Protein AF-A0A2P5EL36-F1 (afdb_monomer_lite)

Structure (mmCIF, N/CA/C/O backbone):
data_AF-A0A2P5EL36-F1
#
_entry.id   AF-A0A2P5EL36-F1
#
loop_
_atom_site.group_PDB
_atom_site.id
_atom_site.type_symbol
_atom_site.label_atom_id
_atom_site.label_alt_id
_atom_site.label_comp_id
_atom_site.label_asym_id
_atom_site.label_entity_id
_atom_site.label_seq_id
_atom_site.pdbx_PDB_ins_code
_atom_site.Cartn_x
_atom_site.Cartn_y
_atom_site.Cartn_z
_atom_site.occupancy
_atom_site.B_iso_or_equiv
_atom_site.auth_seq_id
_atom_site.auth_comp_id
_atom_site.auth_asym_id
_atom_site.auth_atom_id
_atom_site.pdbx_PDB_model_num
ATOM 1 N N . MET A 1 1 ? 17.724 -2.098 -28.094 1.00 58.31 1 MET A N 1
ATOM 2 C CA . MET A 1 1 ? 17.881 -2.484 -26.676 1.00 58.31 1 MET A CA 1
ATOM 3 C C . MET A 1 1 ? 16.879 -1.668 -25.871 1.00 58.31 1 MET A C 1
ATOM 5 O O . MET A 1 1 ? 16.975 -0.450 -25.896 1.00 58.31 1 MET A O 1
ATOM 9 N N . LYS A 1 2 ? 15.875 -2.306 -25.257 1.00 74.50 2 LYS A N 1
ATOM 10 C CA . LYS A 1 2 ? 14.725 -1.658 -24.587 1.00 74.50 2 LYS A CA 1
ATOM 11 C C . LYS A 1 2 ? 15.033 -1.194 -23.149 1.00 74.50 2 LYS A C 1
ATOM 13 O O . LYS A 1 2 ? 14.159 -1.166 -22.295 1.00 74.50 2 LYS A O 1
ATOM 18 N N . CYS A 1 3 ? 16.277 -0.788 -22.889 1.00 87.69 3 CYS A N 1
ATOM 19 C CA . CYS A 1 3 ? 16.793 -0.533 -21.538 1.00 87.69 3 CYS A CA 1
ATOM 20 C C . CYS A 1 3 ? 15.946 0.479 -20.734 1.00 87.69 3 CYS A C 1
ATOM 22 O O . CYS A 1 3 ? 15.801 0.347 -19.523 1.00 87.69 3 CYS A O 1
ATOM 24 N N . GLN A 1 4 ? 15.345 1.469 -21.405 1.00 92.56 4 GLN A N 1
ATOM 25 C CA . GLN A 1 4 ? 14.469 2.454 -20.761 1.00 92.56 4 GLN A CA 1
ATOM 26 C C . GLN A 1 4 ? 13.124 1.860 -20.319 1.00 92.56 4 GLN A C 1
ATOM 28 O O . GLN A 1 4 ? 12.681 2.133 -19.203 1.00 92.56 4 GLN A O 1
ATOM 33 N N . ASP A 1 5 ? 12.505 1.024 -21.155 1.00 94.00 5 ASP A N 1
ATOM 34 C CA . ASP A 1 5 ? 11.243 0.352 -20.826 1.00 94.00 5 ASP A CA 1
ATOM 35 C C . ASP A 1 5 ? 11.448 -0.635 -19.669 1.00 94.00 5 ASP A C 1
ATOM 37 O O . ASP A 1 5 ? 10.656 -0.666 -18.725 1.00 94.00 5 ASP A O 1
ATOM 41 N N . ASP A 1 6 ? 12.557 -1.381 -19.704 1.00 94.56 6 ASP A N 1
ATOM 42 C CA . ASP A 1 6 ? 12.930 -2.339 -18.661 1.00 94.56 6 ASP A CA 1
ATOM 43 C C . ASP A 1 6 ? 13.184 -1.628 -17.320 1.00 94.56 6 ASP A C 1
ATOM 45 O O . ASP A 1 6 ? 12.691 -2.056 -16.274 1.00 94.56 6 ASP A O 1
ATOM 49 N N . ALA A 1 7 ? 13.887 -0.488 -17.338 1.00 95.12 7 ALA A N 1
ATOM 50 C CA . ALA A 1 7 ? 14.117 0.326 -16.146 1.00 95.12 7 ALA A CA 1
ATOM 51 C C . ALA A 1 7 ? 12.809 0.892 -15.564 1.00 95.12 7 ALA A C 1
ATOM 53 O O . ALA A 1 7 ? 12.614 0.891 -14.345 1.00 95.12 7 ALA A O 1
ATOM 54 N N . ALA A 1 8 ? 11.890 1.349 -16.420 1.00 93.81 8 ALA A N 1
ATOM 55 C CA . ALA A 1 8 ? 10.583 1.840 -15.991 1.00 93.81 8 ALA A CA 1
ATOM 56 C C . ALA A 1 8 ? 9.709 0.723 -15.395 1.00 93.81 8 ALA A C 1
ATOM 58 O O . ALA A 1 8 ? 8.969 0.959 -14.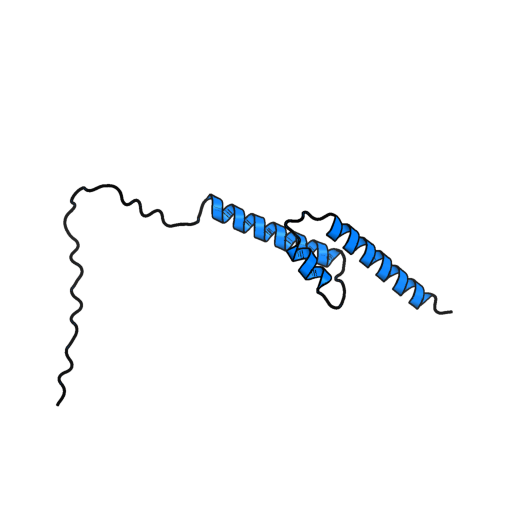436 1.00 93.81 8 ALA A O 1
ATOM 59 N N . LEU A 1 9 ? 9.793 -0.495 -15.938 1.00 94.06 9 LEU A N 1
ATOM 60 C CA . LEU A 1 9 ? 9.107 -1.665 -15.396 1.00 94.06 9 LEU A CA 1
ATOM 61 C C . LEU A 1 9 ? 9.669 -2.059 -14.024 1.00 94.06 9 LEU A C 1
ATOM 63 O O . LEU A 1 9 ? 8.896 -2.238 -13.083 1.00 94.06 9 LEU A O 1
ATOM 67 N N . LEU A 1 10 ? 10.998 -2.115 -13.884 1.00 95.19 10 LEU A N 1
ATOM 68 C CA . LEU A 1 10 ? 11.656 -2.413 -12.609 1.00 95.19 10 LEU A CA 1
ATOM 69 C C . LEU A 1 10 ? 11.283 -1.391 -11.530 1.00 95.19 10 LEU A C 1
ATOM 71 O O . LEU A 1 10 ? 10.957 -1.770 -10.408 1.00 95.19 10 LEU A O 1
ATOM 75 N N . LYS A 1 11 ? 11.272 -0.096 -11.870 1.00 94.62 11 LYS A N 1
ATOM 76 C CA . LYS A 1 11 ? 10.869 0.960 -10.933 1.00 94.62 11 LYS A CA 1
ATOM 77 C C . LYS A 1 11 ? 9.442 0.749 -10.420 1.00 94.62 11 LYS A C 1
ATOM 79 O O . LYS A 1 11 ? 9.222 0.839 -9.216 1.00 94.62 11 LYS A O 1
ATOM 84 N N . ARG A 1 12 ? 8.497 0.430 -11.313 1.00 93.62 12 ARG A N 1
ATOM 85 C CA . ARG A 1 12 ? 7.105 0.129 -10.936 1.00 93.62 12 ARG A CA 1
ATOM 86 C C . ARG A 1 12 ? 7.009 -1.103 -10.039 1.00 93.62 12 ARG A C 1
ATOM 88 O O . ARG A 1 12 ? 6.280 -1.081 -9.056 1.00 93.62 12 ARG A O 1
ATOM 95 N N . TYR A 1 13 ? 7.771 -2.152 -10.340 1.00 94.88 13 TYR A N 1
ATOM 96 C CA . TYR A 1 13 ? 7.802 -3.356 -9.512 1.00 94.88 13 TYR A CA 1
ATOM 97 C C . TYR A 1 13 ? 8.295 -3.065 -8.086 1.00 94.88 13 TYR A C 1
ATOM 99 O O . TYR A 1 13 ? 7.650 -3.460 -7.120 1.00 94.88 13 TYR A O 1
ATOM 107 N N . LEU A 1 14 ? 9.398 -2.321 -7.951 1.00 96.25 14 LEU A N 1
ATOM 108 C CA . LEU A 1 14 ? 9.949 -1.936 -6.648 1.00 96.25 14 LEU A CA 1
ATOM 109 C C . LEU A 1 14 ? 9.003 -1.026 -5.857 1.00 96.25 14 LEU A C 1
ATOM 111 O O . LEU A 1 14 ? 8.937 -1.114 -4.635 1.00 96.25 14 LEU A O 1
ATOM 115 N N . GLU A 1 15 ? 8.272 -0.138 -6.529 1.00 95.44 15 GLU A N 1
ATOM 116 C CA . GLU A 1 15 ? 7.268 0.693 -5.866 1.00 95.44 15 GLU A CA 1
ATOM 117 C C . GLU A 1 15 ? 6.097 -0.148 -5.342 1.00 95.44 15 GLU A C 1
ATOM 119 O O . GLU A 1 15 ? 5.725 -0.013 -4.175 1.00 95.44 15 GLU A O 1
ATOM 124 N N . ASN A 1 16 ? 5.594 -1.078 -6.156 1.00 95.19 16 ASN A N 1
ATOM 125 C CA . ASN A 1 16 ? 4.545 -2.013 -5.754 1.00 95.19 16 ASN A CA 1
ATOM 126 C C . ASN A 1 16 ? 4.976 -2.879 -4.562 1.00 95.19 16 ASN A C 1
ATOM 128 O O . ASN A 1 16 ? 4.207 -3.034 -3.618 1.00 95.19 16 ASN A O 1
ATOM 132 N N . ASP A 1 17 ? 6.210 -3.388 -4.557 1.00 96.50 17 ASP A N 1
ATOM 133 C CA . ASP A 1 17 ? 6.763 -4.166 -3.440 1.00 96.50 17 ASP A CA 1
ATOM 134 C C . ASP A 1 17 ? 6.748 -3.384 -2.114 1.00 96.50 17 ASP A C 1
ATOM 136 O O . ASP A 1 17 ? 6.342 -3.900 -1.067 1.00 96.50 17 ASP A O 1
ATOM 140 N N . ARG A 1 18 ? 7.087 -2.090 -2.162 1.00 96.88 18 ARG A N 1
ATOM 141 C CA . ARG A 1 18 ? 7.023 -1.205 -0.987 1.00 96.88 18 ARG A CA 1
ATOM 142 C C . ARG A 1 18 ? 5.590 -0.977 -0.518 1.00 96.88 18 ARG A C 1
ATOM 144 O O . ARG A 1 18 ? 5.359 -0.924 0.689 1.00 96.88 18 ARG A O 1
ATOM 151 N N . ILE A 1 19 ? 4.636 -0.858 -1.441 1.00 97.25 19 ILE A N 1
ATOM 152 C CA . ILE A 1 19 ? 3.209 -0.720 -1.117 1.00 97.25 19 ILE A CA 1
ATOM 153 C C . ILE A 1 19 ? 2.694 -1.994 -0.447 1.00 97.25 19 ILE A C 1
ATOM 155 O O . ILE A 1 19 ? 2.078 -1.911 0.613 1.00 97.25 19 ILE A O 1
ATOM 159 N N . TYR A 1 20 ? 2.988 -3.169 -1.004 1.00 97.31 20 TYR A N 1
ATOM 160 C CA . TYR A 1 20 ? 2.582 -4.441 -0.406 1.00 97.31 20 TYR A CA 1
ATOM 161 C C . TYR A 1 20 ? 3.204 -4.651 0.973 1.00 97.31 20 TYR A C 1
ATOM 163 O O . TYR A 1 20 ? 2.492 -5.014 1.907 1.00 97.31 20 TYR A O 1
ATOM 171 N N . SER A 1 21 ? 4.496 -4.352 1.130 1.00 97.94 21 SER A N 1
ATOM 172 C CA . SER A 1 21 ? 5.183 -4.421 2.426 1.00 97.94 21 SER A CA 1
ATOM 173 C C . SER A 1 21 ? 4.544 -3.488 3.458 1.00 97.94 21 SER A C 1
ATOM 175 O O . SER A 1 21 ? 4.300 -3.891 4.596 1.00 97.94 21 SER A O 1
ATOM 177 N N . PHE A 1 22 ? 4.204 -2.258 3.056 1.00 96.81 22 PHE A N 1
ATOM 178 C CA . PHE A 1 22 ? 3.479 -1.316 3.906 1.00 96.81 22 PHE A CA 1
ATOM 179 C C . PHE A 1 22 ? 2.105 -1.867 4.313 1.00 96.81 22 PHE A C 1
ATOM 181 O O . PHE A 1 22 ? 1.821 -1.964 5.504 1.00 96.81 22 PHE A O 1
ATOM 188 N N . LEU A 1 23 ? 1.279 -2.298 3.355 1.00 97.12 23 LEU A N 1
ATOM 189 C CA . LEU A 1 23 ? -0.054 -2.851 3.624 1.00 97.12 23 LEU A CA 1
ATOM 190 C C . LEU A 1 23 ? -0.007 -4.108 4.508 1.00 97.12 23 LEU A C 1
ATOM 192 O O . LEU A 1 23 ? -0.849 -4.270 5.393 1.00 97.12 23 LEU A O 1
ATOM 196 N N . ALA A 1 24 ? 0.973 -4.990 4.308 1.00 97.25 24 ALA A N 1
ATOM 197 C CA . ALA A 1 24 ? 1.166 -6.183 5.131 1.00 97.25 24 ALA A CA 1
ATOM 198 C C . ALA A 1 24 ? 1.520 -5.828 6.584 1.00 97.25 24 ALA A C 1
ATOM 200 O O . ALA A 1 24 ? 1.113 -6.533 7.501 1.00 97.25 24 ALA A O 1
ATOM 201 N N . SER A 1 25 ? 2.218 -4.707 6.792 1.00 97.06 25 SER A N 1
ATOM 202 C CA . SER A 1 25 ? 2.603 -4.218 8.120 1.00 97.06 25 SER A CA 1
ATOM 203 C C . SER A 1 25 ? 1.496 -3.479 8.886 1.00 97.06 25 SER A C 1
ATOM 205 O O . SER A 1 25 ? 1.658 -3.229 10.079 1.00 97.06 25 SER A O 1
ATOM 207 N N . LEU A 1 26 ? 0.376 -3.122 8.240 1.00 96.38 26 LEU A N 1
ATOM 208 C CA . LEU A 1 26 ? -0.731 -2.439 8.922 1.00 96.38 26 LEU A CA 1
ATOM 209 C C . LEU A 1 26 ? -1.383 -3.337 9.993 1.00 96.38 26 LEU A C 1
ATOM 211 O O . LEU A 1 26 ? -1.326 -4.566 9.942 1.00 96.38 26 LEU A O 1
ATOM 215 N N . ASN A 1 27 ? -2.084 -2.741 10.954 1.00 96.12 27 ASN A N 1
ATOM 216 C CA . ASN A 1 27 ? -2.927 -3.510 11.872 1.00 96.12 27 ASN A CA 1
ATOM 217 C C . ASN A 1 27 ? -4.141 -4.108 11.113 1.00 96.12 27 ASN A C 1
ATOM 219 O O . ASN A 1 27 ? -4.596 -3.528 10.125 1.00 96.12 27 ASN A O 1
ATOM 223 N N . ALA A 1 28 ? -4.664 -5.266 11.535 1.00 95.19 28 ALA A N 1
ATOM 224 C CA . ALA A 1 28 ? -5.844 -5.911 10.936 1.00 95.19 28 ALA A CA 1
ATOM 225 C C . ALA A 1 28 ? -7.094 -5.006 10.929 1.00 95.19 28 ALA A C 1
ATOM 227 O O . ALA A 1 28 ? -7.920 -5.077 10.027 1.00 95.19 28 ALA A O 1
ATOM 228 N N . GLU A 1 29 ? -7.204 -4.064 11.867 1.00 94.88 29 GLU A N 1
ATOM 229 C CA . GLU A 1 29 ? -8.291 -3.077 11.889 1.00 94.88 29 GLU A CA 1
ATOM 230 C C . GLU A 1 29 ? -8.347 -2.186 10.635 1.00 94.88 29 GLU A C 1
ATOM 232 O O . GLU A 1 29 ? -9.405 -1.634 10.315 1.00 94.88 29 GLU A O 1
ATOM 237 N N . PHE A 1 30 ? -7.230 -2.069 9.911 1.00 96.50 30 PHE A N 1
ATOM 238 C CA . PHE A 1 30 ? -7.105 -1.330 8.654 1.00 96.50 30 PHE A CA 1
ATOM 239 C C . PHE A 1 30 ? -7.298 -2.221 7.416 1.00 96.50 30 PHE A C 1
ATOM 241 O O . PHE A 1 30 ? -6.981 -1.804 6.302 1.00 96.50 30 PHE A O 1
ATOM 248 N N . ASP A 1 31 ? -7.872 -3.418 7.560 1.00 96.62 31 ASP A N 1
ATOM 249 C CA . ASP A 1 31 ? -8.313 -4.238 6.424 1.00 96.62 31 ASP A CA 1
ATOM 250 C C . ASP A 1 31 ? -9.173 -3.471 5.401 1.00 96.62 31 ASP A C 1
ATOM 252 O O . ASP A 1 31 ? -8.945 -3.651 4.203 1.00 96.62 31 ASP A O 1
ATOM 256 N N . PRO A 1 32 ? -10.070 -2.539 5.793 1.00 95.69 32 PRO A N 1
ATOM 257 C CA . PRO A 1 32 ? -10.767 -1.693 4.824 1.00 95.69 32 PRO A CA 1
ATOM 258 C C . PRO A 1 32 ? -9.826 -0.865 3.933 1.00 95.69 32 PRO A C 1
ATOM 260 O O . PRO A 1 32 ? -10.085 -0.728 2.738 1.00 95.69 32 PRO A O 1
ATOM 263 N N . VAL A 1 33 ? -8.705 -0.366 4.474 1.00 96.31 33 VAL A N 1
ATOM 264 C CA . VAL A 1 33 ? -7.678 0.352 3.693 1.00 96.31 33 VAL A CA 1
ATOM 265 C C . VAL A 1 33 ? -7.004 -0.599 2.710 1.00 96.31 33 VAL A C 1
ATOM 267 O O . VAL A 1 33 ? -6.818 -0.242 1.548 1.00 96.31 33 VAL A O 1
ATOM 270 N N . ARG A 1 34 ? -6.691 -1.833 3.132 1.00 97.00 34 ARG A N 1
ATOM 271 C CA . ARG A 1 34 ? -6.126 -2.857 2.236 1.00 97.00 34 ARG A CA 1
ATOM 272 C C . 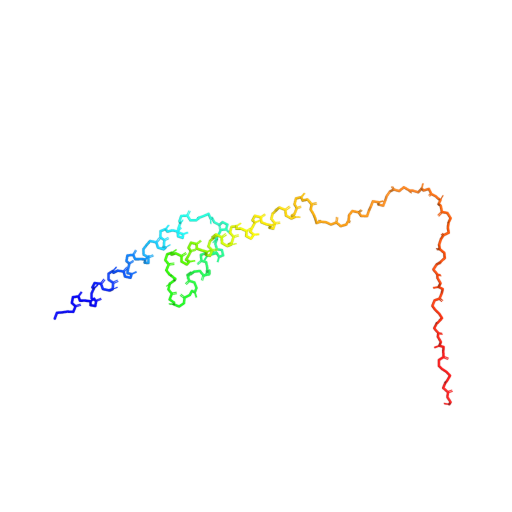ARG A 1 34 ? -7.060 -3.151 1.071 1.00 97.00 34 ARG A C 1
ATOM 274 O O . ARG A 1 34 ? -6.618 -3.118 -0.073 1.00 97.00 34 ARG A O 1
ATOM 281 N N . VAL A 1 35 ? -8.344 -3.380 1.348 1.00 96.62 35 VAL A N 1
ATOM 282 C CA . VAL A 1 35 ? -9.363 -3.632 0.317 1.00 96.62 35 VAL A CA 1
ATOM 283 C C . VAL A 1 35 ? -9.477 -2.442 -0.634 1.00 96.62 35 VAL A C 1
ATOM 285 O O . VAL A 1 35 ? -9.504 -2.630 -1.847 1.00 96.62 35 VAL A O 1
ATOM 288 N N . GLN A 1 36 ? -9.484 -1.214 -0.111 1.00 95.31 36 GLN A N 1
ATOM 289 C CA . GLN A 1 36 ? -9.574 -0.010 -0.933 1.00 95.31 36 GLN A CA 1
ATOM 290 C C . GLN A 1 36 ? -8.359 0.170 -1.854 1.00 95.31 36 GLN A C 1
ATOM 292 O O . GLN A 1 36 ? -8.522 0.554 -3.011 1.00 95.31 36 GLN A O 1
ATOM 297 N N . VAL A 1 37 ? -7.145 -0.065 -1.351 1.00 95.50 37 VAL A N 1
ATOM 298 C CA . VAL A 1 37 ? -5.909 0.128 -2.124 1.00 95.50 37 VAL A CA 1
ATOM 299 C C . VAL A 1 37 ? -5.729 -0.990 -3.151 1.00 95.50 37 VAL A C 1
ATOM 301 O O . VAL A 1 37 ? -5.435 -0.700 -4.307 1.00 95.50 37 VAL A O 1
ATOM 304 N N . LEU A 1 38 ? -5.955 -2.247 -2.758 1.00 95.44 38 LEU A N 1
ATOM 305 C CA . LEU A 1 38 ? -5.826 -3.414 -3.639 1.00 95.44 38 LEU A CA 1
ATOM 306 C C . LEU A 1 38 ? -6.971 -3.536 -4.652 1.00 95.44 38 LEU A C 1
ATOM 308 O O . LEU A 1 38 ? -6.805 -4.171 -5.686 1.00 95.44 38 LEU A O 1
ATOM 312 N N . GLY A 1 39 ? -8.125 -2.930 -4.369 1.00 94.50 39 GLY A N 1
ATOM 313 C CA . GLY A 1 39 ? -9.274 -2.908 -5.274 1.00 94.50 39 GLY A CA 1
ATOM 314 C C . GLY A 1 39 ? -9.159 -1.907 -6.428 1.00 94.50 39 GLY A C 1
ATOM 315 O O . GLY A 1 39 ? -10.063 -1.850 -7.260 1.00 94.50 39 GLY A O 1
ATOM 316 N N . LYS A 1 40 ? -8.096 -1.093 -6.493 1.00 92.56 40 LYS A N 1
ATOM 317 C CA . LYS A 1 40 ? -7.882 -0.142 -7.595 1.00 92.56 40 LYS A CA 1
ATOM 318 C C . LYS A 1 40 ? -7.237 -0.821 -8.802 1.00 92.56 40 LYS A C 1
ATOM 320 O O . LYS A 1 40 ? -6.306 -1.601 -8.654 1.00 92.56 40 LYS A O 1
ATOM 325 N N . GLU A 1 41 ? -7.705 -0.460 -9.999 1.00 88.94 41 GLU A N 1
ATOM 326 C CA . GLU A 1 41 ? -7.202 -0.993 -11.278 1.00 88.94 41 GLU A CA 1
ATOM 327 C C . GLU A 1 41 ? -5.692 -0.774 -11.448 1.00 88.94 41 GLU A C 1
ATOM 329 O O . GLU A 1 41 ? -4.971 -1.667 -11.884 1.00 88.94 41 GLU A O 1
ATOM 334 N N . ASN A 1 42 ? -5.211 0.403 -11.045 1.00 87.38 42 ASN A N 1
ATOM 335 C CA . ASN A 1 42 ? -3.793 0.693 -10.909 1.00 87.38 42 ASN A CA 1
ATOM 336 C C . ASN A 1 42 ? -3.484 0.936 -9.436 1.00 87.38 42 ASN A C 1
ATOM 338 O O . ASN A 1 42 ? -4.198 1.693 -8.768 1.00 87.38 42 ASN A O 1
ATOM 342 N N . LEU A 1 43 ? -2.405 0.324 -8.945 1.00 87.69 43 LEU A N 1
ATOM 343 C CA . LEU A 1 43 ? -1.923 0.613 -7.603 1.00 87.69 43 LEU A CA 1
ATOM 344 C C . LEU A 1 43 ? -1.574 2.095 -7.487 1.00 87.69 43 LEU A C 1
ATOM 346 O O . LEU A 1 43 ? -0.990 2.700 -8.388 1.00 87.69 43 LEU A O 1
ATOM 350 N N . LEU A 1 44 ? -1.965 2.661 -6.354 1.00 92.50 44 LEU A N 1
ATOM 351 C CA . LEU A 1 44 ? -1.607 4.017 -5.973 1.00 92.50 44 LEU A CA 1
ATOM 352 C C . LEU A 1 44 ? -0.110 4.118 -5.732 1.00 92.50 44 LEU A C 1
ATOM 354 O O . LEU A 1 44 ? 0.532 3.122 -5.418 1.00 92.50 44 LEU A O 1
ATOM 358 N N . SER A 1 45 ? 0.437 5.326 -5.774 1.00 93.50 45 SER A N 1
ATOM 359 C CA . SER A 1 45 ? 1.779 5.549 -5.247 1.00 93.50 45 SER A CA 1
ATOM 360 C C . SER A 1 45 ? 1.842 5.222 -3.751 1.00 93.50 45 SER A C 1
ATOM 362 O O . SER A 1 45 ? 0.840 5.230 -3.018 1.00 93.50 45 SER A O 1
ATOM 364 N N . LEU A 1 46 ? 3.059 4.991 -3.257 1.00 95.00 46 LEU A N 1
ATOM 365 C CA . LEU A 1 46 ? 3.279 4.771 -1.828 1.00 95.00 46 LEU A CA 1
ATOM 366 C C . LEU A 1 46 ? 2.771 5.954 -0.985 1.00 95.00 46 LEU A C 1
ATOM 368 O O . LEU A 1 46 ? 2.177 5.751 0.072 1.00 95.00 46 LEU A O 1
ATOM 372 N N . ASN A 1 47 ? 2.963 7.187 -1.461 1.00 95.88 47 ASN A N 1
ATOM 373 C CA . ASN A 1 47 ? 2.536 8.383 -0.740 1.00 95.88 47 ASN A CA 1
ATOM 374 C C . ASN A 1 47 ? 1.008 8.476 -0.637 1.00 95.88 47 ASN A C 1
ATOM 376 O O . ASN A 1 47 ? 0.481 8.716 0.444 1.00 95.88 47 ASN A O 1
ATOM 380 N N . GLU A 1 48 ? 0.293 8.221 -1.733 1.00 95.81 48 GLU A N 1
ATOM 381 C CA . GLU A 1 48 ? -1.174 8.186 -1.727 1.00 95.81 48 GLU A CA 1
ATOM 382 C C . GLU A 1 48 ? -1.711 7.093 -0.796 1.00 95.81 48 GLU A C 1
ATOM 384 O O . GLU A 1 48 ? -2.658 7.328 -0.047 1.00 95.81 48 GLU A O 1
ATOM 389 N N . THR A 1 49 ? -1.073 5.920 -0.787 1.00 96.69 49 THR A N 1
ATOM 390 C CA . THR A 1 49 ? -1.417 4.819 0.125 1.00 96.69 49 THR A CA 1
ATOM 391 C C . THR A 1 49 ? -1.267 5.241 1.593 1.00 96.69 49 THR A C 1
ATOM 393 O O . THR A 1 49 ? -2.164 5.009 2.407 1.00 96.69 49 THR A O 1
ATOM 396 N N . ILE A 1 50 ? -0.172 5.932 1.932 1.00 96.38 50 ILE A N 1
ATOM 397 C CA . ILE A 1 50 ? 0.057 6.488 3.275 1.00 96.38 50 ILE A CA 1
ATOM 398 C C . ILE A 1 50 ? -0.990 7.557 3.617 1.00 96.38 50 ILE A C 1
ATOM 400 O O . ILE A 1 50 ? -1.481 7.591 4.748 1.00 96.38 50 ILE A O 1
ATOM 404 N N . SER A 1 51 ? -1.358 8.420 2.666 1.00 97.12 51 SER A N 1
ATOM 405 C CA . SER A 1 51 ? -2.385 9.448 2.871 1.00 97.12 51 SER A CA 1
ATOM 406 C C . SER A 1 51 ? -3.756 8.848 3.183 1.00 97.12 51 SER A C 1
ATOM 408 O O . SER A 1 51 ? -4.426 9.335 4.091 1.00 97.12 51 SER A O 1
ATOM 410 N N . ILE A 1 52 ? -4.155 7.775 2.492 1.00 96.31 52 ILE A N 1
ATOM 411 C CA . ILE A 1 52 ? -5.409 7.062 2.786 1.00 96.31 52 ILE A CA 1
ATOM 412 C C . ILE A 1 52 ? -5.381 6.499 4.207 1.00 96.31 52 ILE A C 1
ATOM 414 O O . ILE A 1 52 ? -6.322 6.721 4.967 1.00 96.31 52 ILE A O 1
ATOM 418 N N . ASN A 1 53 ? -4.288 5.829 4.590 1.00 96.44 53 ASN A N 1
ATOM 419 C CA . ASN A 1 53 ? -4.149 5.269 5.933 1.00 96.44 53 ASN A CA 1
ATOM 420 C C . ASN A 1 53 ? -4.259 6.346 7.026 1.00 96.44 53 ASN A C 1
ATOM 422 O O . ASN A 1 53 ? -5.000 6.166 7.986 1.00 96.44 53 ASN A O 1
ATOM 426 N N . ARG A 1 54 ? -3.579 7.489 6.856 1.00 96.88 54 ARG A N 1
ATOM 427 C CA . ARG A 1 54 ? -3.661 8.624 7.795 1.00 96.88 54 ARG A CA 1
ATOM 428 C C . ARG A 1 54 ? -5.065 9.225 7.872 1.00 96.88 54 ARG A C 1
ATOM 430 O O . ARG A 1 54 ? -5.507 9.618 8.946 1.00 96.88 54 ARG A O 1
ATOM 437 N N . GLY A 1 55 ? -5.763 9.316 6.740 1.00 96.12 55 GLY A N 1
ATOM 438 C CA . GLY A 1 55 ? -7.151 9.779 6.709 1.00 96.12 55 GLY A CA 1
ATOM 439 C C . GLY A 1 55 ? -8.079 8.854 7.497 1.00 96.12 55 GLY A C 1
ATOM 440 O O . GLY A 1 55 ? -8.903 9.325 8.278 1.00 96.12 55 GLY A O 1
ATOM 441 N N . GLU A 1 56 ? -7.904 7.543 7.338 1.00 95.81 56 GLU A N 1
ATOM 442 C CA . GLU A 1 56 ? -8.671 6.533 8.067 1.00 95.81 56 GLU A CA 1
ATOM 443 C C . GLU A 1 56 ? -8.346 6.513 9.568 1.00 95.81 56 GLU A C 1
ATOM 445 O O . GLU A 1 56 ? -9.254 6.445 10.394 1.00 95.81 56 GLU A O 1
ATOM 450 N N . GLU A 1 57 ? -7.068 6.624 9.930 1.00 95.31 57 GLU A N 1
ATOM 451 C CA . GLU A 1 57 ? -6.615 6.756 11.318 1.00 95.31 57 GLU A CA 1
ATOM 452 C C . GLU A 1 57 ? -7.262 7.969 12.000 1.00 95.31 57 GLU A C 1
ATOM 454 O O . GLU A 1 57 ? -7.867 7.834 13.063 1.00 95.31 57 GLU A O 1
ATOM 459 N N . ASN A 1 58 ? -7.218 9.138 11.352 1.00 94.94 58 ASN A N 1
ATOM 460 C CA . ASN A 1 58 ? -7.841 10.355 11.869 1.00 94.94 58 ASN A CA 1
ATOM 461 C C . ASN A 1 58 ? -9.360 10.191 12.023 1.00 94.94 58 ASN A C 1
ATOM 463 O O . ASN A 1 58 ? -9.922 10.507 13.068 1.00 94.94 58 ASN A O 1
ATOM 467 N N . ARG A 1 59 ? -10.037 9.630 11.012 1.00 94.00 59 ARG A N 1
ATOM 468 C CA . ARG A 1 59 ? -11.482 9.369 11.071 1.00 94.00 59 ARG A CA 1
ATOM 469 C C . ARG A 1 59 ? -11.847 8.492 12.269 1.00 94.00 59 ARG A C 1
ATOM 471 O O . ARG A 1 59 ? -12.837 8.767 12.944 1.00 94.00 59 ARG A O 1
ATOM 478 N N . ARG A 1 60 ? -11.060 7.446 12.537 1.00 91.38 60 ARG A N 1
ATOM 479 C CA . ARG A 1 60 ? -11.258 6.561 13.693 1.00 91.38 60 ARG A CA 1
ATOM 480 C C . ARG A 1 60 ? -11.013 7.276 15.009 1.00 91.38 60 ARG A C 1
ATOM 482 O O . ARG A 1 60 ? -11.826 7.114 15.910 1.00 91.38 60 ARG A O 1
ATOM 489 N N . GLY A 1 61 ? -9.956 8.084 15.094 1.00 89.62 61 GLY A N 1
ATOM 490 C CA . GLY A 1 61 ? -9.689 8.930 16.256 1.00 89.62 61 GLY A CA 1
ATOM 491 C C . GLY A 1 61 ? -10.877 9.837 16.573 1.00 89.62 61 GLY A C 1
ATOM 492 O O . GLY A 1 61 ? -11.436 9.750 17.661 1.00 89.62 61 GLY A O 1
ATOM 493 N N . VAL A 1 62 ? -11.343 10.601 15.580 1.00 86.88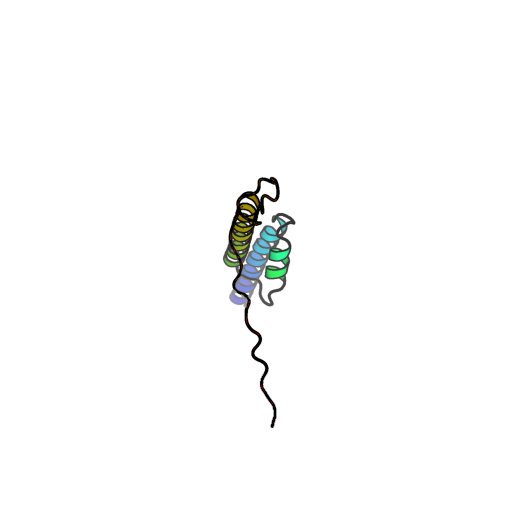 62 VAL A N 1
ATOM 494 C CA . VAL A 1 62 ? -12.496 11.507 15.714 1.00 86.88 62 VAL A CA 1
ATOM 495 C C . VAL A 1 62 ? -13.764 10.756 16.127 1.00 86.88 62 VAL A C 1
ATOM 497 O O 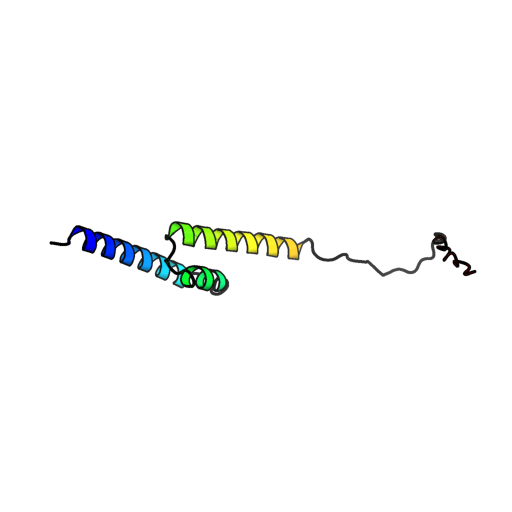. VAL A 1 62 ? -14.477 11.189 17.029 1.00 86.88 62 VAL A O 1
ATOM 500 N N . MET A 1 63 ? -14.065 9.617 15.495 1.00 83.62 63 MET A N 1
ATOM 501 C CA . MET A 1 63 ? -15.257 8.835 15.843 1.00 83.62 63 MET A CA 1
ATOM 502 C C . MET A 1 63 ? -15.179 8.217 17.242 1.00 83.62 63 MET A C 1
ATOM 504 O O . MET A 1 63 ? -16.199 8.145 17.920 1.00 83.62 63 MET A O 1
ATOM 508 N N . LEU A 1 64 ? -14.001 7.770 17.680 1.00 76.69 64 LEU A N 1
ATOM 509 C CA . LEU A 1 64 ? -13.816 7.183 19.006 1.00 76.69 64 LEU A CA 1
ATOM 510 C C . LEU A 1 64 ? -13.906 8.246 20.115 1.00 76.69 64 LEU A C 1
ATOM 512 O O . LEU A 1 64 ? -14.513 8.005 21.160 1.00 76.69 64 LEU A O 1
ATOM 516 N N . GLU A 1 65 ? -13.367 9.438 19.864 1.00 65.38 65 GLU A N 1
ATOM 517 C CA . GLU A 1 65 ? -13.459 10.595 20.761 1.00 65.38 65 GLU A CA 1
ATOM 518 C C . GLU A 1 65 ? -14.923 11.040 20.956 1.00 65.38 65 GLU A C 1
ATOM 520 O O . GLU A 1 65 ? -15.386 11.203 22.085 1.00 65.38 65 GLU A O 1
ATOM 525 N N . LEU A 1 66 ? -15.712 11.088 19.877 1.00 57.38 66 LEU A N 1
ATOM 526 C CA . LEU A 1 66 ? -17.150 11.410 19.908 1.00 57.38 66 LEU A CA 1
ATOM 527 C C . LEU A 1 66 ? -18.015 10.415 20.706 1.00 57.38 66 LEU A C 1
ATOM 529 O O . LEU A 1 66 ? -19.042 10.802 21.273 1.00 57.38 66 LEU A O 1
ATOM 533 N N . VAL A 1 67 ? -17.621 9.140 20.759 1.00 58.44 67 VAL A N 1
ATOM 534 C CA . VAL A 1 67 ? -18.343 8.097 21.510 1.00 58.44 67 VAL A CA 1
ATOM 535 C C . VAL A 1 67 ? -18.095 8.211 23.016 1.00 58.44 67 VAL A C 1
ATOM 537 O O . VAL A 1 67 ? -18.958 7.825 23.802 1.00 58.44 67 VAL A O 1
ATOM 540 N N . THR A 1 68 ? -16.955 8.771 23.428 1.00 57.50 68 THR A N 1
ATOM 541 C CA . THR A 1 68 ? -16.548 8.782 24.841 1.00 57.50 68 THR A CA 1
ATOM 542 C C . THR A 1 68 ? -17.183 9.937 25.626 1.00 57.50 68 THR A C 1
ATOM 544 O O . THR A 1 68 ? -17.455 9.777 26.814 1.00 57.50 68 THR A O 1
ATOM 547 N N . GLU A 1 69 ? -17.511 11.061 24.975 1.00 56.75 69 GLU A N 1
ATOM 548 C CA . GLU A 1 69 ? -18.042 12.250 25.669 1.00 56.75 69 GLU A CA 1
ATOM 549 C C . GLU A 1 69 ? -19.409 12.761 25.163 1.00 56.75 69 GLU A C 1
ATOM 551 O O . GLU A 1 69 ? -20.010 13.609 25.822 1.00 56.75 69 GLU A O 1
ATOM 556 N N . GLY A 1 70 ? -19.949 12.264 24.036 1.00 64.44 70 GLY A N 1
ATOM 557 C CA . GLY A 1 70 ? -20.956 13.044 23.295 1.00 64.44 70 GLY A CA 1
ATOM 558 C C . GLY A 1 70 ? -22.155 12.344 22.650 1.00 64.44 70 GLY A C 1
ATOM 559 O O . GLY A 1 70 ? -22.854 13.011 21.892 1.00 64.44 70 GLY A O 1
ATOM 560 N N . SER A 1 71 ? -22.451 11.061 22.893 1.00 63.34 71 SER A N 1
ATOM 561 C CA . SER A 1 71 ? -23.539 10.380 22.155 1.00 63.34 71 SER A CA 1
ATOM 562 C C . SER A 1 71 ? -24.586 9.680 23.030 1.00 63.34 71 SER A C 1
ATOM 564 O O . SER A 1 71 ? -24.516 8.477 23.250 1.00 63.34 71 SER A O 1
ATOM 566 N N . ALA A 1 72 ? -25.574 10.462 23.490 1.00 58.56 72 ALA A N 1
ATOM 567 C CA . ALA A 1 72 ? -27.012 10.164 23.646 1.00 58.56 72 ALA A CA 1
ATOM 568 C C . ALA A 1 72 ? -27.624 11.152 24.657 1.00 58.56 72 ALA A C 1
ATOM 570 O O . ALA A 1 72 ? -27.069 11.379 25.730 1.00 58.56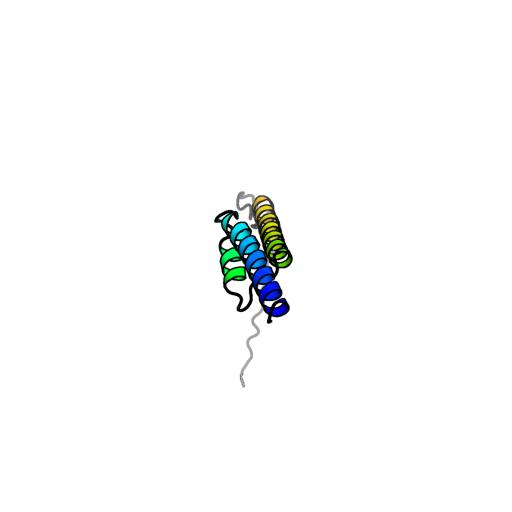 72 ALA A O 1
ATOM 571 N N . MET A 1 73 ? -28.793 11.720 24.344 1.00 59.97 73 MET A N 1
ATOM 572 C CA . MET A 1 73 ? -29.581 12.485 25.312 1.00 59.97 73 MET A CA 1
ATOM 573 C C . MET A 1 73 ? -29.892 11.618 26.540 1.00 59.97 73 MET A C 1
ATOM 575 O O . MET A 1 73 ? -30.732 10.721 26.482 1.00 59.97 73 MET A O 1
ATOM 579 N N . LEU A 1 74 ? -29.251 11.905 27.672 1.00 54.03 74 LEU A N 1
ATOM 580 C CA . LEU A 1 74 ? -29.664 11.380 28.969 1.00 54.03 74 LEU A CA 1
ATOM 581 C C . LEU A 1 74 ? -30.955 12.100 29.387 1.00 54.03 74 LEU A C 1
ATOM 583 O O . LEU A 1 74 ? -30.911 13.132 30.055 1.00 54.03 74 LEU A O 1
ATOM 587 N N . SER A 1 75 ? -32.129 11.576 29.012 1.00 56.38 75 SER A N 1
ATOM 588 C CA . SER A 1 75 ? -33.363 11.978 29.694 1.00 56.38 75 SER A CA 1
ATOM 589 C C . SER A 1 75 ? -33.305 11.401 31.110 1.00 56.38 75 SER A C 1
ATOM 591 O O . SER A 1 75 ? -33.557 10.212 31.318 1.00 56.38 75 SER A O 1
ATOM 593 N N . ASN A 1 76 ? -32.920 12.217 32.091 1.00 52.94 76 ASN A N 1
ATOM 594 C CA . ASN A 1 76 ? -32.872 11.804 33.488 1.00 52.94 76 ASN A CA 1
ATOM 595 C C . ASN A 1 76 ? -34.307 11.682 34.036 1.00 52.94 76 ASN A C 1
ATOM 597 O O . ASN A 1 76 ? -34.825 12.563 34.716 1.00 52.94 76 ASN A O 1
ATOM 601 N N . GLY A 1 77 ? -34.982 10.589 33.681 1.00 53.59 77 GLY A N 1
ATOM 602 C CA . GLY A 1 77 ? -36.339 10.251 34.099 1.00 53.59 77 GLY A CA 1
ATOM 603 C C . GLY A 1 77 ? -36.379 9.651 35.499 1.00 53.59 77 GLY A C 1
ATOM 604 O O . GLY A 1 77 ? -36.852 8.534 35.681 1.00 53.59 77 GLY A O 1
ATOM 605 N N . ARG A 1 78 ? -35.873 10.377 36.498 1.00 50.38 78 ARG A N 1
ATOM 606 C CA . ARG A 1 78 ? -36.135 10.102 37.915 1.00 50.38 78 ARG A CA 1
ATOM 607 C C . ARG A 1 78 ? -36.265 11.428 38.644 1.00 50.38 78 ARG A C 1
ATOM 609 O O . ARG A 1 78 ? -35.269 12.097 38.889 1.00 50.38 78 ARG A O 1
ATOM 616 N N . ASN A 1 79 ? -37.505 11.811 38.944 1.00 39.75 79 ASN A N 1
ATOM 617 C CA . ASN A 1 79 ? -37.993 12.078 40.301 1.00 39.75 79 ASN A CA 1
ATOM 618 C C . ASN A 1 79 ? -39.380 12.726 40.228 1.00 39.75 79 ASN A C 1
ATOM 620 O O . ASN A 1 79 ? -39.546 13.856 39.776 1.00 39.75 79 ASN A O 1
ATOM 624 N N . ASN A 1 80 ? -40.374 11.996 40.728 1.00 49.91 80 ASN A N 1
ATOM 625 C CA . ASN A 1 80 ? -41.694 12.518 41.033 1.00 49.91 80 ASN A CA 1
ATOM 626 C C . ASN A 1 80 ? -41.575 13.618 42.101 1.00 49.91 80 ASN A C 1
ATOM 628 O O . ASN A 1 80 ? -41.369 13.303 43.270 1.00 49.91 80 ASN A O 1
ATOM 632 N N . ARG A 1 81 ? -41.723 14.888 41.711 1.00 42.03 81 ARG A N 1
ATOM 633 C CA . ARG A 1 81 ? -42.295 15.944 42.557 1.00 42.03 81 ARG A CA 1
ATOM 634 C C . ARG A 1 81 ? -43.066 16.922 41.679 1.00 42.03 81 ARG A C 1
ATOM 636 O O . ARG A 1 81 ? -42.487 17.719 40.953 1.00 42.03 81 ARG A O 1
ATOM 643 N N . PHE A 1 82 ? -44.383 16.792 41.778 1.00 47.22 82 PHE A N 1
ATOM 644 C CA . PHE A 1 82 ? -45.429 17.738 41.411 1.00 47.22 82 PHE A CA 1
ATOM 645 C C . PHE A 1 82 ? -44.933 19.192 41.299 1.00 47.22 82 PHE A C 1
ATOM 647 O O . PHE A 1 82 ? -44.699 19.854 42.310 1.00 47.22 82 PHE A O 1
ATOM 654 N N . VAL A 1 83 ? -44.827 19.704 40.072 1.00 40.53 83 VAL A N 1
ATOM 655 C CA . VAL A 1 83 ? -44.880 21.146 39.820 1.00 40.53 83 VAL A CA 1
ATOM 656 C C . VAL A 1 83 ? -45.835 21.393 38.666 1.00 40.53 83 VAL A C 1
ATOM 658 O O . VAL A 1 83 ? -45.738 20.833 37.579 1.00 40.53 83 VAL A O 1
ATOM 661 N N . LYS A 1 84 ? -46.841 22.170 39.028 1.00 45.41 84 LYS A N 1
ATOM 662 C CA . LYS A 1 84 ? -48.068 22.504 38.333 1.00 45.41 84 LYS A CA 1
ATOM 663 C C . LYS A 1 84 ? -47.771 23.368 37.105 1.00 45.41 84 LYS A C 1
ATOM 665 O O . LYS A 1 84 ? -47.089 24.377 37.232 1.00 45.41 84 LYS A O 1
ATOM 670 N N . GLY A 1 85 ? -48.404 23.020 35.986 1.00 46.25 85 GLY A N 1
ATOM 671 C CA . GLY A 1 85 ? -48.795 23.977 34.954 1.00 46.25 85 GLY A CA 1
ATOM 672 C C . GLY A 1 85 ? -47.869 24.083 33.751 1.00 46.25 85 GLY A C 1
ATOM 673 O O . GLY A 1 85 ? -47.012 24.947 33.731 1.00 46.25 85 GLY A O 1
ATOM 674 N N . PHE A 1 86 ? -48.159 23.295 32.717 1.00 35.84 86 PHE A N 1
ATOM 675 C CA . PHE A 1 86 ? -48.232 23.777 31.336 1.00 35.84 86 PHE A CA 1
ATOM 676 C C . PHE A 1 86 ? -49.316 22.952 30.631 1.00 35.84 86 PHE A C 1
ATOM 678 O O . PHE A 1 86 ? -49.144 21.756 30.405 1.00 35.84 86 PHE A O 1
ATOM 685 N N . GLN A 1 87 ? -50.471 23.570 30.371 1.00 43.41 87 GLN A N 1
ATOM 686 C CA . GLN A 1 87 ? -51.486 23.011 29.478 1.00 43.41 87 GLN A CA 1
ATOM 687 C C . GLN A 1 87 ? -50.965 23.143 28.039 1.00 43.41 87 GLN A C 1
ATOM 689 O O . GLN A 1 87 ? -50.627 24.260 27.641 1.00 43.41 87 GLN A O 1
ATOM 694 N N . PRO A 1 88 ? -50.883 22.062 27.247 1.00 38.44 88 PRO A N 1
ATOM 695 C CA . PRO A 1 88 ? -50.717 22.189 25.808 1.00 38.44 88 PRO A CA 1
ATOM 696 C C . PRO A 1 88 ? -52.032 22.715 25.228 1.00 38.44 88 PRO A C 1
ATOM 698 O O . PRO A 1 88 ? -53.093 22.171 25.526 1.00 38.44 88 PRO A O 1
ATOM 701 N N . ALA A 1 89 ? -51.960 23.781 24.431 1.00 46.00 89 ALA A N 1
ATOM 702 C CA . ALA A 1 89 ? -53.103 24.269 23.672 1.00 46.00 89 ALA A CA 1
ATOM 703 C C . ALA A 1 89 ? -53.649 23.139 22.785 1.00 46.00 89 ALA A C 1
ATOM 705 O O . ALA A 1 89 ? -52.898 22.503 22.042 1.00 46.00 89 ALA A O 1
ATOM 706 N N . GLU A 1 90 ? -54.949 22.885 22.901 1.00 35.72 90 GLU A N 1
ATOM 707 C CA . GLU A 1 90 ? -55.684 21.981 22.027 1.00 35.72 90 GLU A CA 1
ATOM 708 C C . GLU A 1 90 ? -55.600 22.524 20.594 1.00 35.72 90 GLU A C 1
ATOM 710 O O . GLU A 1 90 ? -55.957 23.670 20.321 1.00 35.72 90 GLU A O 1
ATOM 715 N N . TYR A 1 91 ? -55.064 21.719 19.679 1.00 37.25 91 TYR A N 1
ATOM 716 C CA . TYR A 1 91 ? -55.132 21.999 18.253 1.00 37.25 91 TYR A CA 1
ATOM 717 C C . TYR A 1 91 ? -56.544 21.633 17.788 1.00 37.25 91 TYR A C 1
ATOM 719 O O . TYR A 1 91 ? -56.927 20.464 17.768 1.00 37.25 91 TYR A O 1
ATOM 727 N N . GLU A 1 92 ? -57.349 22.636 17.451 1.00 44.06 92 GLU A N 1
ATOM 728 C CA . GLU A 1 92 ? -58.675 22.406 16.887 1.00 44.06 92 GLU A CA 1
ATOM 729 C C . GLU A 1 92 ? -58.544 21.797 15.483 1.00 44.06 92 GLU A C 1
ATOM 731 O O . GLU A 1 92 ? -58.066 22.426 14.536 1.00 44.06 92 GLU A O 1
ATOM 736 N N . HIS A 1 93 ? -58.994 20.551 15.332 1.00 44.69 93 HIS A N 1
ATOM 737 C CA . HIS A 1 93 ? -59.299 19.981 14.026 1.00 44.69 93 HIS A CA 1
ATOM 738 C C . HIS A 1 93 ? -60.573 20.640 13.488 1.00 44.69 93 HIS A C 1
ATOM 740 O O . HIS A 1 93 ? -61.686 20.243 13.826 1.00 44.69 93 HIS A O 1
ATOM 746 N N . GLY A 1 94 ? -60.400 21.648 12.633 1.00 44.81 94 GLY A N 1
ATOM 747 C CA . GLY A 1 94 ? -61.489 22.232 11.858 1.00 44.81 94 GLY A CA 1
ATOM 748 C C . GLY A 1 94 ? -62.152 21.177 10.970 1.00 44.81 94 GLY A C 1
ATOM 749 O O . GLY A 1 94 ? -61.535 20.638 10.051 1.00 44.81 94 GLY A O 1
ATOM 750 N N . THR A 1 95 ? -63.421 20.877 11.237 1.00 43.41 95 THR A N 1
ATOM 751 C CA . THR A 1 95 ? -64.258 20.057 10.360 1.00 43.41 95 THR A CA 1
ATOM 752 C C . THR A 1 95 ? -64.686 20.888 9.155 1.00 43.41 95 THR A C 1
ATOM 754 O O . THR A 1 95 ? -65.502 21.802 9.282 1.00 43.41 95 THR A O 1
ATOM 757 N N . ALA A 1 96 ? -64.148 20.558 7.982 1.00 45.72 96 ALA A N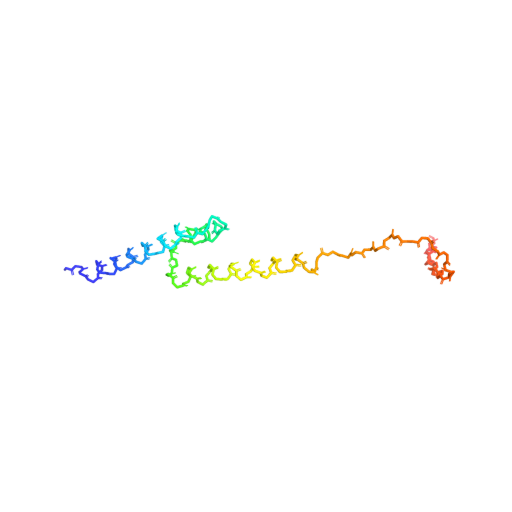 1
ATOM 758 C CA . ALA A 1 96 ? -64.660 21.043 6.710 1.00 45.72 96 ALA A CA 1
ATOM 759 C C . ALA A 1 96 ? -66.080 20.495 6.490 1.00 45.72 96 ALA A C 1
ATOM 761 O O . ALA A 1 96 ? -66.304 19.285 6.456 1.00 45.72 96 ALA A O 1
ATOM 762 N N . THR A 1 97 ? -67.045 21.403 6.383 1.00 44.34 97 THR A N 1
ATOM 763 C CA . THR A 1 97 ? -68.441 21.128 6.039 1.00 44.34 97 THR A CA 1
ATOM 764 C C . THR A 1 97 ? -68.524 20.896 4.529 1.00 44.34 97 THR A C 1
ATOM 766 O O . THR A 1 97 ? -68.174 21.786 3.757 1.00 44.34 97 THR A O 1
ATOM 769 N N . ASN A 1 98 ? -68.956 19.707 4.101 1.00 43.78 98 ASN A N 1
ATOM 770 C CA . ASN A 1 98 ? -69.278 19.436 2.698 1.00 43.78 98 ASN A CA 1
ATOM 771 C C . ASN A 1 98 ? -70.714 19.892 2.395 1.00 43.78 98 ASN A C 1
ATOM 773 O O . ASN A 1 98 ? -71.620 19.632 3.190 1.00 43.78 98 ASN A O 1
ATOM 777 N N . GLN A 1 99 ? -70.869 20.580 1.259 1.00 44.38 99 GLN A N 1
ATOM 778 C CA . GLN A 1 99 ? -72.138 20.844 0.570 1.00 44.38 99 GLN A CA 1
ATOM 779 C C . GLN A 1 99 ? -72.730 19.561 -0.014 1.00 44.38 99 GLN A C 1
ATOM 781 O O . GLN A 1 99 ? -71.932 18.685 -0.423 1.00 44.38 99 GLN A O 1
#

Radius of gyration: 30.15 Å; chains: 1; bounding box: 90×30×69 Å

Sequence (99 aa):
MKCQDDAALLKRYLENDRIYSFLASLNAEFDPVRVQVLGKENLLSLNETISINRGEENRRGVMLELVTEGSAMLSNGRNNRFVKGFQPAEYEHGTATNQ

Secondary structure (DSSP, 8-state):
--HHHHHHHHHHHHHHHHHHHHHHHS-GGGHHHHHHHHTSSSPPPHHHHHHHHHHHHHHHHHHHHHHHHS----------------PPPP-----PPP-

pLDDT: mean 77.69, std 22.41, range [35.72, 97.94]

Foldseek 3Di:
DPVVVVVVVVVLVVQVVVLVVVVVPDDPVCVVLVCVQVVDPDHDGPVVSVVSVVVVVVVCVVVVVCVVPPDDPPPVPDDDDDDDDDDDDDDDPDDDDDD

Organism: Trema orientale (NCBI:txid63057)